Protein AF-A0A6V7KUN4-F1 (afdb_monomer_lite)

Organism: NCBI:txid1563983

Radius of gyration: 10.06 Å; chains: 1; bounding box: 21×20×25 Å

InterPro domains:
  IPR007242 Ubiquitin-like protein Atg12 [PF04110] (1-40)
  IPR007242 Ubiquitin-like protein Atg12 [PTHR13385] (1-40)
  IPR029071 Ubiquitin-like domain superfamily [SSF54236] (1-39)

pLDDT: mean 76.16, std 6.99, range [53.5, 83.31]

Structure (mmCIF, N/CA/C/O backbone):
data_AF-A0A6V7KUN4-F1
#
_entry.id   AF-A0A6V7KUN4-F1
#
loop_
_atom_site.group_PDB
_atom_site.id
_atom_site.type_symbol
_atom_site.label_atom_id
_atom_site.label_alt_id
_atom_site.label_comp_id
_atom_site.label_asym_id
_atom_site.label_entity_id
_atom_site.label_seq_id
_atom_site.pdbx_PDB_ins_code
_atom_site.Cartn_x
_atom_site.Cartn_y
_atom_site.Cartn_z
_atom_site.occupancy
_atom_site.B_iso_or_equiv
_atom_site.auth_seq_id
_atom_site.auth_comp_id
_atom_site.auth_asym_id
_atom_site.auth_atom_id
_atom_site.pdbx_PDB_model_num
ATOM 1 N N . PHE A 1 1 ? -1.573 2.645 -10.734 1.00 70.69 1 PHE A N 1
ATOM 2 C CA . PHE A 1 1 ? -0.926 2.584 -9.412 1.00 70.69 1 PHE A CA 1
ATOM 3 C C . PHE A 1 1 ? -1.947 2.929 -8.346 1.00 70.69 1 PHE A C 1
ATOM 5 O O . PHE A 1 1 ? -2.710 3.873 -8.536 1.00 70.69 1 PHE A O 1
ATOM 12 N N . LEU A 1 2 ? -2.013 2.118 -7.293 1.00 71.62 2 LEU A N 1
ATOM 13 C CA . LEU A 1 2 ? -2.958 2.257 -6.188 1.00 71.62 2 LEU A CA 1
ATOM 14 C C . LEU A 1 2 ? -2.140 2.547 -4.934 1.00 71.62 2 LEU A C 1
ATOM 16 O O . LEU A 1 2 ? -1.198 1.816 -4.653 1.00 71.62 2 LEU A O 1
ATOM 20 N N . TYR A 1 3 ? -2.463 3.635 -4.249 1.00 75.75 3 TYR A N 1
ATOM 21 C CA . TYR A 1 3 ? -1.724 4.161 -3.113 1.00 75.75 3 TYR A CA 1
ATOM 22 C C . TYR A 1 3 ? -2.641 4.232 -1.901 1.00 75.75 3 TYR A C 1
ATOM 24 O O . TYR A 1 3 ? -3.750 4.765 -1.977 1.00 75.75 3 TYR A O 1
ATOM 32 N N . ILE A 1 4 ? -2.168 3.712 -0.779 1.00 80.00 4 ILE A N 1
ATOM 33 C CA . ILE A 1 4 ? -2.845 3.810 0.512 1.00 80.00 4 ILE A CA 1
ATOM 34 C C . ILE A 1 4 ? -2.364 5.096 1.175 1.00 80.00 4 ILE A C 1
ATOM 36 O O . ILE A 1 4 ? -1.163 5.374 1.173 1.00 80.00 4 ILE A O 1
ATOM 40 N N . ASN A 1 5 ? -3.295 5.910 1.686 1.00 73.75 5 ASN A N 1
ATOM 41 C CA . ASN A 1 5 ? -2.997 7.166 2.389 1.00 73.75 5 ASN A CA 1
ATOM 42 C C . ASN A 1 5 ? -1.975 8.062 1.670 1.00 73.75 5 ASN A C 1
ATOM 44 O O . ASN A 1 5 ? -1.131 8.686 2.310 1.00 73.75 5 ASN A O 1
ATOM 48 N N . GLN A 1 6 ? -2.007 8.092 0.333 1.00 69.31 6 GLN A N 1
ATOM 49 C CA . GLN A 1 6 ? -1.115 8.925 -0.480 1.00 69.31 6 GLN A CA 1
ATOM 50 C C . GLN A 1 6 ? 0.397 8.697 -0.246 1.00 69.31 6 GLN A C 1
ATOM 52 O O . GLN A 1 6 ? 1.205 9.571 -0.548 1.00 69.31 6 GLN A O 1
ATOM 57 N N . THR A 1 7 ? 0.794 7.552 0.314 1.00 69.75 7 THR A N 1
ATOM 58 C CA . THR A 1 7 ? 2.173 7.336 0.784 1.00 69.75 7 THR A CA 1
ATOM 59 C C . THR A 1 7 ? 2.855 6.172 0.089 1.00 69.75 7 THR A C 1
ATOM 61 O O . THR A 1 7 ?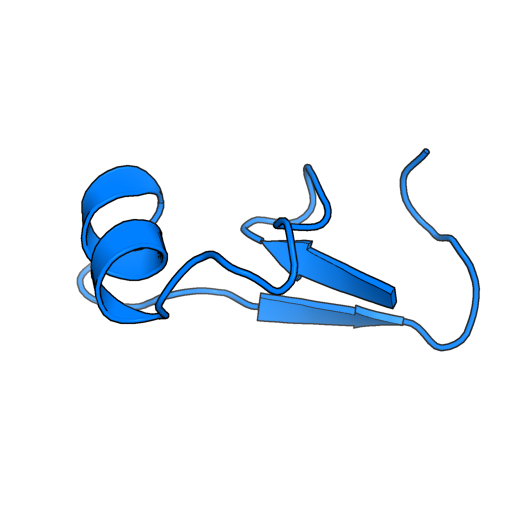 3.980 6.329 -0.373 1.00 69.75 7 THR A O 1
ATOM 64 N N . PHE A 1 8 ? 2.195 5.021 -0.032 1.00 75.94 8 PHE A N 1
ATOM 65 C CA . PHE A 1 8 ? 2.819 3.830 -0.610 1.00 75.94 8 PHE A CA 1
ATOM 66 C C . PHE A 1 8 ? 1.808 2.967 -1.363 1.00 75.94 8 PHE A C 1
ATOM 68 O O . PHE A 1 8 ? 0.603 3.023 -1.110 1.00 75.94 8 PHE A O 1
ATOM 75 N N . ALA A 1 9 ? 2.309 2.169 -2.305 1.00 76.50 9 ALA A N 1
ATOM 76 C CA . ALA A 1 9 ? 1.519 1.163 -2.997 1.00 76.50 9 ALA A CA 1
ATOM 77 C C . ALA A 1 9 ? 1.597 -0.166 -2.226 1.00 76.50 9 ALA A C 1
ATOM 79 O O . ALA A 1 9 ? 2.701 -0.684 -2.043 1.00 76.50 9 ALA A O 1
ATOM 80 N N . PRO A 1 10 ? 0.473 -0.721 -1.741 1.00 74.25 10 PRO A N 1
ATOM 81 C CA . PRO A 1 10 ? 0.491 -1.981 -1.015 1.00 74.25 10 PRO A CA 1
ATOM 82 C C . PRO A 1 10 ? 0.837 -3.139 -1.955 1.00 74.25 10 PRO A C 1
ATOM 84 O O . PRO A 1 10 ? 0.545 -3.103 -3.154 1.00 74.25 10 PRO A O 1
ATOM 87 N N . ALA A 1 11 ? 1.450 -4.183 -1.400 1.00 77.88 11 ALA A N 1
ATOM 88 C CA . ALA A 1 11 ? 1.689 -5.416 -2.137 1.00 77.88 11 ALA A CA 1
ATOM 89 C C . ALA A 1 11 ? 0.346 -6.070 -2.529 1.00 77.88 11 ALA A C 1
ATOM 91 O O . ALA A 1 11 ? -0.596 -6.032 -1.734 1.00 77.88 11 ALA A O 1
ATOM 92 N N . PRO A 1 12 ? 0.245 -6.706 -3.710 1.00 71.81 12 PRO A N 1
ATOM 93 C CA . PRO A 1 12 ? -0.997 -7.335 -4.169 1.00 71.81 12 PRO A CA 1
ATOM 94 C C . PRO A 1 12 ? -1.456 -8.513 -3.290 1.00 71.81 12 PRO A C 1
ATOM 96 O O . PRO A 1 12 ? -2.629 -8.868 -3.330 1.00 71.81 12 PRO A O 1
ATOM 99 N N . ASP A 1 13 ? -0.560 -9.086 -2.479 1.00 78.50 13 ASP A N 1
ATOM 100 C CA . ASP A 1 13 ? -0.865 -10.143 -1.504 1.00 78.50 13 ASP A CA 1
ATOM 101 C C . ASP A 1 13 ? -1.507 -9.630 -0.200 1.00 78.50 13 ASP A C 1
ATOM 103 O O . ASP A 1 13 ? -1.986 -10.427 0.610 1.00 78.50 13 ASP A O 1
ATOM 107 N N . GLN A 1 14 ? -1.527 -8.314 0.050 1.00 74.12 14 GLN A N 1
ATOM 108 C CA . GLN A 1 14 ? -2.173 -7.769 1.247 1.00 74.12 14 GLN A CA 1
ATOM 109 C C . GLN A 1 14 ? -3.695 -7.701 1.085 1.00 74.12 14 GLN A C 1
ATOM 111 O O . GLN A 1 14 ? -4.228 -7.170 0.112 1.00 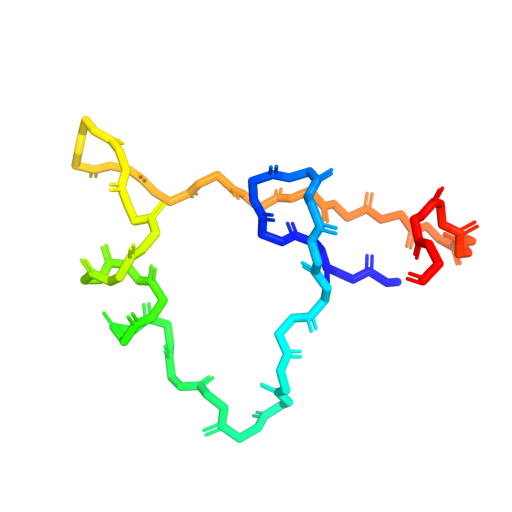74.12 14 GLN A O 1
ATOM 116 N N . THR A 1 15 ? -4.415 -8.194 2.093 1.00 81.19 15 THR A N 1
ATOM 117 C CA . THR A 1 15 ? -5.876 -8.102 2.159 1.00 81.19 15 THR A CA 1
ATOM 118 C C . THR A 1 15 ? -6.335 -6.716 2.610 1.00 81.19 15 THR A C 1
ATOM 120 O O . THR A 1 15 ? -5.703 -6.066 3.445 1.00 81.19 15 THR A O 1
ATOM 123 N N . VAL A 1 16 ? -7.496 -6.280 2.104 1.00 78.81 16 VAL A N 1
ATOM 124 C CA . VAL A 1 16 ? -8.108 -4.984 2.458 1.00 78.81 16 VAL A CA 1
ATOM 125 C C . VAL A 1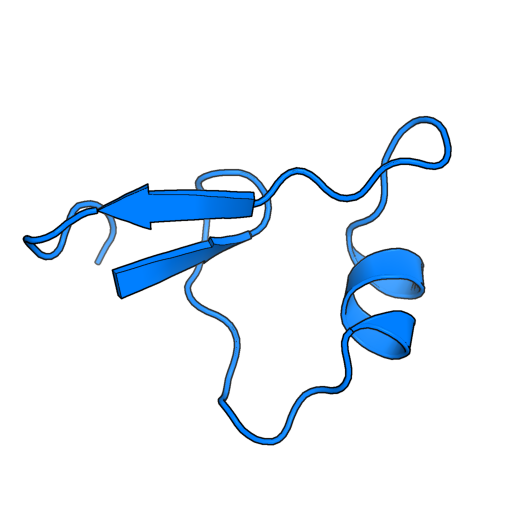 16 ? -8.364 -4.869 3.964 1.00 78.81 16 VAL A C 1
ATOM 127 O O . VAL A 1 16 ? -8.185 -3.792 4.518 1.00 78.81 16 VAL A O 1
ATOM 130 N N . SER A 1 17 ? -8.697 -5.972 4.647 1.00 82.62 17 S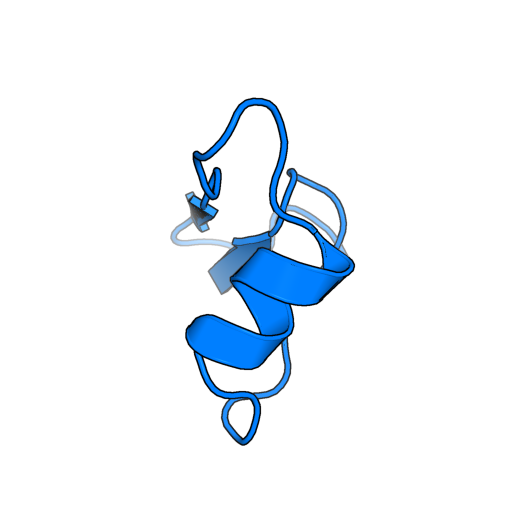ER A N 1
ATOM 131 C CA . SER A 1 17 ? -8.828 -5.989 6.112 1.00 82.62 17 SER A CA 1
ATOM 132 C C . SER A 1 17 ? -7.539 -5.595 6.822 1.00 82.62 17 SER A C 1
ATOM 134 O O . SER A 1 17 ? -7.591 -4.806 7.754 1.00 82.62 17 SER A O 1
ATOM 136 N N . ASN A 1 18 ? -6.389 -6.099 6.375 1.00 83.12 18 ASN A N 1
ATOM 137 C CA . ASN A 1 18 ? -5.112 -5.789 7.012 1.00 83.12 18 ASN A CA 1
ATOM 138 C C . ASN A 1 18 ? -4.705 -4.329 6.754 1.00 83.12 18 ASN A C 1
ATOM 140 O O . ASN A 1 18 ? -4.186 -3.652 7.635 1.00 83.12 18 ASN A O 1
ATOM 144 N N . LEU A 1 19 ? -5.007 -3.818 5.555 1.00 82.25 19 LEU A N 1
ATOM 145 C CA . LEU A 1 19 ? -4.813 -2.407 5.214 1.00 82.25 19 LEU A CA 1
ATOM 146 C C . LEU A 1 19 ? -5.724 -1.482 6.022 1.00 82.25 19 LEU A C 1
ATOM 148 O O . LEU A 1 19 ? -5.298 -0.409 6.428 1.00 82.25 19 LEU A O 1
ATOM 152 N N . TYR A 1 20 ? -6.961 -1.899 6.264 1.00 82.06 20 TYR A N 1
ATOM 153 C CA . TYR A 1 20 ? -7.910 -1.166 7.089 1.00 82.06 20 TYR A CA 1
ATOM 154 C C . TYR A 1 20 ? -7.503 -1.169 8.571 1.00 82.06 20 TYR A C 1
ATOM 156 O O . TYR A 1 20 ? -7.613 -0.138 9.221 1.00 82.06 20 TYR A O 1
ATOM 164 N N . ASP A 1 21 ? -6.984 -2.284 9.088 1.00 83.31 21 ASP A N 1
ATOM 165 C CA . ASP A 1 21 ? -6.489 -2.381 10.468 1.00 83.31 21 ASP A CA 1
ATOM 166 C C . ASP A 1 21 ? -5.221 -1.528 10.678 1.00 83.31 21 ASP A C 1
ATOM 168 O O . ASP A 1 21 ? -5.137 -0.736 11.613 1.00 83.31 21 ASP A O 1
ATOM 172 N N . CYS A 1 22 ? -4.266 -1.601 9.742 1.00 80.94 22 CYS A N 1
ATOM 173 C CA . CYS A 1 22 ? -2.982 -0.899 9.856 1.00 80.94 22 CYS A CA 1
ATOM 174 C C . CYS A 1 22 ? -3.029 0.583 9.443 1.00 80.94 22 CYS A C 1
ATOM 176 O O . CYS A 1 22 ? -2.278 1.395 9.983 1.00 80.94 22 CYS A O 1
ATOM 178 N N . TYR A 1 23 ? -3.841 0.932 8.439 1.00 81.19 23 TYR A N 1
ATOM 179 C CA . TYR A 1 23 ? -3.835 2.249 7.782 1.00 81.19 23 TYR A CA 1
ATOM 180 C C . TYR A 1 23 ? -5.220 2.905 7.699 1.00 81.19 23 TYR A C 1
ATOM 182 O O . TYR A 1 23 ? -5.343 3.986 7.114 1.00 81.19 23 TYR A O 1
ATOM 190 N N . GLY A 1 24 ? -6.261 2.279 8.249 1.00 80.44 24 GLY A N 1
ATOM 191 C CA . GLY A 1 24 ? -7.576 2.897 8.367 1.00 80.44 24 GLY A CA 1
ATOM 192 C C . GLY A 1 24 ? -7.537 4.087 9.320 1.00 80.44 24 GLY A C 1
ATOM 193 O O . GLY A 1 24 ? -6.891 4.055 10.366 1.00 80.44 24 GLY A O 1
ATOM 194 N N . SER A 1 25 ? -8.242 5.150 8.955 1.00 79.81 25 SER A N 1
ATOM 195 C CA . SER A 1 25 ? -8.408 6.343 9.781 1.00 79.81 25 SER A CA 1
ATOM 196 C C . SER A 1 25 ? -9.893 6.671 9.832 1.00 79.81 25 SER A C 1
ATOM 198 O O . SER A 1 25 ? -10.569 6.631 8.808 1.00 79.81 25 SER A O 1
ATOM 200 N N . ASP A 1 26 ? -10.422 6.977 11.017 1.00 80.38 26 ASP A N 1
ATOM 201 C CA . ASP A 1 26 ? -11.836 7.354 11.190 1.00 80.38 26 ASP A CA 1
ATOM 202 C C . ASP A 1 26 ? -12.849 6.284 10.714 1.00 80.38 26 ASP A C 1
ATOM 204 O O . ASP A 1 26 ? -13.952 6.575 10.256 1.00 80.38 26 ASP A O 1
ATOM 208 N N . GLY A 1 27 ? -12.464 5.005 10.781 1.00 81.38 27 GLY A N 1
ATOM 209 C CA . GLY A 1 27 ?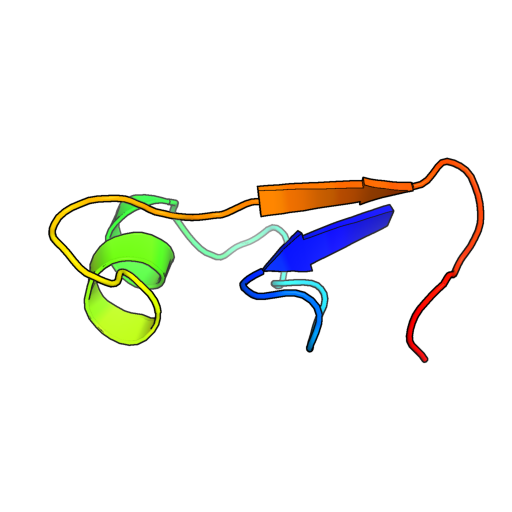 -13.299 3.897 10.307 1.00 81.38 27 GLY A CA 1
ATOM 210 C C . GLY A 1 27 ? -13.454 3.838 8.781 1.00 81.38 27 GLY A C 1
ATOM 211 O O . GLY A 1 27 ? -14.373 3.198 8.267 1.00 81.38 27 GLY A O 1
ATOM 212 N N . GLN A 1 28 ? -12.576 4.517 8.041 1.00 82.00 28 GLN A N 1
ATOM 213 C CA . GLN A 1 28 ? -12.552 4.518 6.583 1.00 82.00 28 GLN A CA 1
ATOM 214 C C . GLN A 1 28 ? -11.124 4.283 6.077 1.00 82.00 28 GLN A C 1
ATOM 216 O O . GLN A 1 28 ? -10.140 4.688 6.693 1.00 82.00 28 GLN A O 1
ATOM 221 N N . LEU A 1 29 ? -11.002 3.608 4.933 1.00 81.75 29 LEU A N 1
ATOM 222 C CA . LEU A 1 29 ? -9.723 3.412 4.252 1.00 81.75 29 LEU A CA 1
ATOM 223 C C . LEU A 1 29 ? -9.690 4.292 3.006 1.00 81.75 29 LEU A C 1
ATOM 225 O O . LEU A 1 29 ? -10.480 4.100 2.080 1.00 81.75 29 LEU A O 1
ATOM 229 N N . ILE A 1 30 ? -8.766 5.248 2.983 1.00 81.50 30 ILE A N 1
ATOM 230 C CA . ILE A 1 30 ? -8.603 6.168 1.861 1.00 81.50 30 ILE A CA 1
ATOM 231 C C . ILE A 1 30 ? -7.620 5.560 0.860 1.00 81.50 30 ILE A C 1
ATOM 233 O O . ILE A 1 30 ? -6.444 5.330 1.156 1.00 81.50 30 ILE A O 1
ATO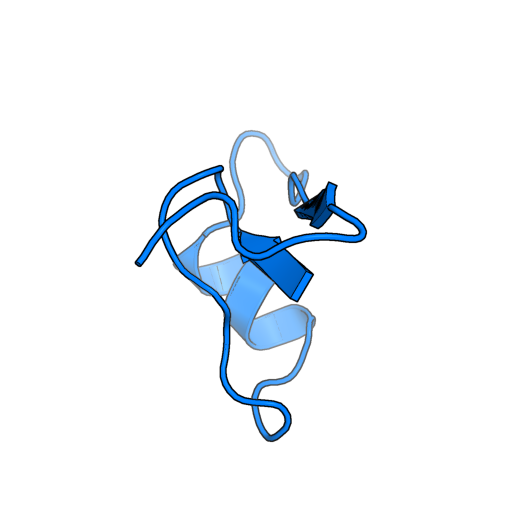M 237 N N . ILE A 1 31 ? -8.119 5.314 -0.351 1.00 82.19 31 ILE A N 1
ATOM 238 C CA . ILE A 1 31 ? -7.354 4.731 -1.453 1.00 82.19 31 ILE A CA 1
ATOM 239 C C . ILE A 1 31 ? -7.259 5.748 -2.586 1.00 82.19 31 ILE A C 1
ATOM 241 O O . ILE A 1 31 ? -8.269 6.168 -3.151 1.00 82.19 31 ILE A O 1
ATOM 245 N N . HIS A 1 32 ? -6.037 6.117 -2.954 1.00 81.50 32 HIS A N 1
ATOM 246 C CA . HIS A 1 32 ? -5.760 7.005 -4.079 1.00 81.50 32 HIS A CA 1
ATOM 247 C C . HIS A 1 32 ? -5.299 6.190 -5.285 1.00 81.50 32 HIS A C 1
ATOM 249 O O . HIS A 1 32 ? -4.386 5.375 -5.185 1.00 81.50 32 HIS A O 1
ATOM 255 N N . TYR A 1 33 ? -5.906 6.413 -6.449 1.00 79.94 33 TYR A N 1
ATOM 256 C CA . TYR A 1 33 ? -5.524 5.734 -7.685 1.00 79.94 33 TYR A CA 1
ATOM 257 C C . TYR A 1 33 ? -5.004 6.736 -8.721 1.00 79.94 33 TYR A C 1
ATOM 259 O O . TYR A 1 33 ? -5.600 7.785 -8.949 1.00 79.94 33 TYR A O 1
ATOM 267 N N . CYS A 1 34 ? -3.899 6.393 -9.385 1.00 77.69 34 CYS A N 1
ATOM 268 C CA . CYS A 1 34 ? -3.331 7.162 -10.494 1.00 77.69 34 CYS A CA 1
ATOM 269 C C . CYS A 1 34 ? -3.007 6.250 -11.685 1.00 77.69 34 CYS A C 1
ATOM 271 O O . CYS A 1 34 ? -2.598 5.097 -11.517 1.00 77.69 34 CYS A O 1
ATOM 273 N N . LYS A 1 35 ? -3.166 6.773 -12.909 1.00 72.06 35 LYS A N 1
ATOM 274 C CA . LYS A 1 35 ? -2.783 6.071 -14.152 1.00 72.06 35 LYS A CA 1
ATOM 275 C C . LYS A 1 35 ? -1.264 6.002 -14.348 1.00 72.06 35 LYS A C 1
ATOM 277 O O . LYS A 1 35 ? -0.778 5.004 -14.862 1.00 72.06 35 LYS A O 1
ATOM 282 N N . SER A 1 36 ? -0.529 7.021 -13.912 1.00 72.38 36 SER A N 1
ATOM 283 C CA . SER A 1 36 ? 0.938 7.083 -13.909 1.00 72.38 36 SER A CA 1
ATOM 284 C C . SER A 1 36 ? 1.490 6.909 -12.490 1.00 72.38 36 SER A C 1
ATOM 286 O O . SER A 1 36 ? 0.756 7.098 -11.518 1.00 72.38 36 SER A O 1
ATOM 288 N N . GLN A 1 37 ? 2.762 6.524 -12.358 1.00 64.94 37 GLN A N 1
ATOM 289 C CA . GLN A 1 37 ? 3.425 6.444 -11.054 1.00 64.94 37 GLN A CA 1
ATOM 290 C C . GLN A 1 37 ? 3.509 7.863 -10.473 1.00 64.94 37 GLN A C 1
ATOM 292 O O . GLN A 1 37 ? 4.018 8.767 -11.132 1.00 64.94 37 GLN A O 1
ATOM 297 N N . ALA A 1 38 ? 2.913 8.069 -9.299 1.00 61.12 38 ALA A N 1
ATOM 298 C CA . ALA A 1 38 ? 2.784 9.385 -8.664 1.00 61.12 38 ALA A CA 1
ATOM 299 C C . ALA A 1 38 ? 3.651 9.496 -7.403 1.00 61.12 38 ALA A C 1
ATOM 301 O O . ALA A 1 38 ? 4.239 10.543 -7.152 1.00 61.12 38 ALA A O 1
ATOM 302 N N . TRP A 1 39 ? 3.781 8.396 -6.660 1.00 58.31 39 TRP A N 1
ATOM 303 C CA . TRP A 1 39 ? 4.693 8.257 -5.528 1.00 58.31 39 TRP A CA 1
ATOM 304 C C . TRP A 1 39 ? 5.599 7.041 -5.759 1.00 58.31 39 TRP A C 1
ATOM 306 O O . TRP A 1 39 ? 5.127 6.008 -6.250 1.00 58.31 39 TRP A O 1
ATOM 316 N N . GLY A 1 40 ? 6.900 7.252 -5.541 1.00 53.50 40 GLY A N 1
ATOM 317 C CA . GLY A 1 40 ? 8.005 6.359 -5.910 1.00 53.50 40 GLY A CA 1
ATOM 318 C C . GLY A 1 40 ? 8.039 5.089 -5.090 1.00 53.50 40 GLY A C 1
ATOM 319 O O . GLY A 1 40 ? 8.117 5.218 -3.851 1.00 53.50 40 GLY A O 1
#

Secondary structure (DSSP, 8-state):
-EEETTTBPPPTTS-HHHHHHHH-BTTB--EEE-SS----

Foldseek 3Di:
DKDWPPEDDDDPPDDPVVCCVVRNDPSDTDIDDDPDDDYD

Sequence (40 aa):
FLYINQTFAPAPDQTVSNLYDCYGSDGQLIIHYCKSQAWG